Protein AF-A0A3M8AA76-F1 (afdb_monomer)

Organism: NCBI:txid2583849

Foldseek 3Di:
DDKDKDKFKDLVDPVVSVVVVCVVPPDPDPWDKDKAFPDKDKDADDPVRTIMIMTIIMIDTPPYD

Structure (mmCIF, N/CA/C/O backbone):
data_AF-A0A3M8AA76-F1
#
_entry.id   AF-A0A3M8AA76-F1
#
loop_
_atom_site.group_PDB
_atom_site.id
_atom_site.type_symbol
_atom_site.label_atom_id
_atom_site.label_alt_id
_atom_site.label_comp_id
_atom_site.label_asym_id
_atom_site.label_entity_id
_atom_site.label_seq_id
_atom_site.pdbx_PDB_ins_code
_atom_site.Cartn_x
_atom_site.Cartn_y
_atom_site.Cartn_z
_atom_site.occupancy
_atom_site.B_iso_or_equiv
_atom_site.auth_seq_id
_atom_site.auth_comp_id
_atom_site.auth_asym_id
_atom_site.auth_atom_id
_atom_site.pdbx_PDB_model_num
ATOM 1 N N . MET A 1 1 ? -17.751 1.533 10.295 1.00 74.81 1 MET A N 1
ATOM 2 C CA . MET A 1 1 ? -16.442 1.033 9.839 1.00 74.81 1 MET A CA 1
ATOM 3 C C . MET A 1 1 ? -16.057 1.931 8.688 1.00 74.81 1 MET A C 1
ATOM 5 O O . MET A 1 1 ? -16.846 2.010 7.753 1.00 74.81 1 MET A O 1
ATOM 9 N N . GLY A 1 2 ? -14.997 2.718 8.845 1.00 89.75 2 GLY A N 1
ATOM 10 C CA . GLY A 1 2 ? -14.581 3.686 7.833 1.00 89.75 2 GLY A CA 1
ATOM 11 C C . GLY A 1 2 ? -13.633 3.056 6.821 1.00 89.75 2 GLY A C 1
ATOM 12 O O . GLY A 1 2 ? -13.030 2.012 7.092 1.00 89.75 2 GLY A O 1
ATOM 13 N N . THR A 1 3 ? -13.532 3.687 5.656 1.00 94.00 3 THR A N 1
ATOM 14 C CA . THR A 1 3 ? -12.682 3.264 4.539 1.00 94.00 3 THR A CA 1
ATOM 15 C C . THR A 1 3 ? -12.035 4.488 3.911 1.00 94.00 3 THR A C 1
ATOM 17 O O . THR A 1 3 ? -12.732 5.463 3.635 1.00 94.00 3 THR A O 1
ATOM 20 N N . LYS A 1 4 ? -10.745 4.407 3.592 1.00 96.00 4 LYS A N 1
ATOM 21 C CA . LYS A 1 4 ? -10.047 5.423 2.795 1.00 96.00 4 LYS A CA 1
ATOM 22 C C . LYS A 1 4 ? -9.208 4.777 1.701 1.00 96.00 4 LYS A C 1
ATOM 24 O O . LYS A 1 4 ? -8.734 3.656 1.868 1.00 96.00 4 LYS A O 1
ATOM 29 N N . GLN A 1 5 ? -8.986 5.500 0.607 1.00 96.94 5 GLN A N 1
ATOM 30 C CA . GLN A 1 5 ? -8.103 5.067 -0.478 1.00 96.94 5 GLN A CA 1
ATOM 31 C C . GLN A 1 5 ? -6.776 5.816 -0.420 1.00 96.94 5 GLN A C 1
ATOM 33 O O . GLN A 1 5 ? -6.748 7.034 -0.241 1.00 96.94 5 GLN A O 1
ATOM 38 N N . VAL A 1 6 ? -5.683 5.076 -0.565 1.00 97.38 6 VAL A N 1
ATOM 39 C CA . VAL A 1 6 ? -4.312 5.587 -0.515 1.00 97.38 6 VAL A CA 1
ATOM 40 C C . VAL A 1 6 ? -3.493 4.956 -1.635 1.00 97.38 6 VAL A C 1
ATOM 42 O O . VAL A 1 6 ? -3.725 3.807 -2.007 1.00 97.38 6 VAL A O 1
ATOM 45 N N . THR A 1 7 ? -2.529 5.699 -2.173 1.00 98.06 7 THR A N 1
ATOM 46 C CA . THR A 1 7 ? -1.652 5.206 -3.239 1.00 98.06 7 THR A CA 1
ATOM 47 C C . THR A 1 7 ? -0.218 5.138 -2.734 1.00 98.06 7 THR A C 1
ATOM 49 O O . THR A 1 7 ? 0.394 6.166 -2.454 1.00 98.06 7 THR A O 1
ATOM 52 N N . GLY A 1 8 ? 0.335 3.929 -2.673 1.00 97.62 8 GLY A N 1
ATOM 53 C CA . GLY A 1 8 ? 1.757 3.694 -2.441 1.00 97.62 8 GLY A CA 1
ATOM 54 C C . GLY A 1 8 ? 2.556 3.777 -3.732 1.00 97.62 8 GLY A C 1
ATOM 55 O O . GLY A 1 8 ? 2.030 3.508 -4.815 1.00 97.62 8 GLY A O 1
ATOM 56 N N . SER A 1 9 ? 3.845 4.108 -3.637 1.00 96.69 9 SER A N 1
ATOM 57 C CA . SER A 1 9 ? 4.745 4.049 -4.790 1.00 96.69 9 SER A CA 1
ATOM 58 C C . SER A 1 9 ? 6.165 3.641 -4.418 1.00 96.69 9 SER A C 1
ATOM 60 O O . SER A 1 9 ? 6.631 3.931 -3.321 1.00 96.69 9 SER A O 1
ATOM 62 N N . SER A 1 10 ? 6.854 2.963 -5.335 1.00 95.56 10 SER A N 1
ATOM 63 C CA . SER A 1 10 ? 8.256 2.577 -5.166 1.00 95.56 10 SER A CA 1
ATOM 64 C C . SER A 1 10 ? 8.951 2.383 -6.515 1.00 95.56 10 SER A C 1
ATOM 66 O O . SER A 1 10 ? 8.322 2.043 -7.520 1.00 95.56 10 SER A O 1
ATOM 68 N N . PHE A 1 11 ? 10.267 2.596 -6.544 1.00 94.19 11 PHE A N 1
ATOM 69 C CA . PHE A 1 11 ? 11.118 2.231 -7.682 1.00 94.19 11 PHE A CA 1
ATOM 70 C C . PHE A 1 11 ? 11.527 0.753 -7.659 1.00 94.19 11 PHE A C 1
ATOM 72 O O . PHE A 1 11 ? 11.896 0.210 -8.703 1.00 94.19 11 PHE A O 1
ATOM 79 N N . ASP A 1 12 ? 11.453 0.115 -6.492 1.00 94.12 12 ASP A N 1
ATOM 80 C CA . ASP A 1 12 ? 12.011 -1.215 -6.254 1.00 94.12 12 ASP A CA 1
ATOM 81 C C . A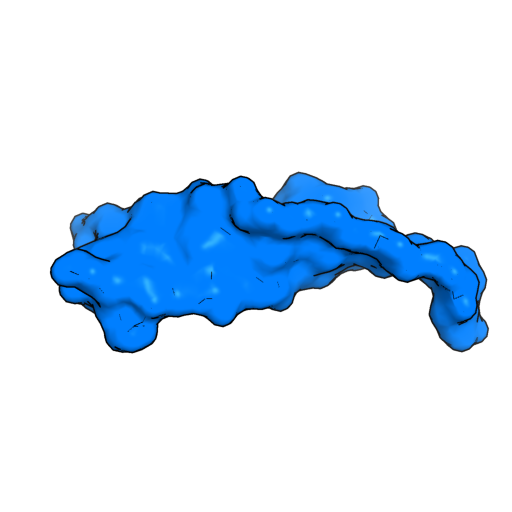SP A 1 12 ? 11.008 -2.325 -6.600 1.00 94.12 12 ASP A C 1
ATOM 83 O O . ASP A 1 12 ? 11.395 -3.361 -7.142 1.00 94.12 12 ASP A O 1
ATOM 87 N N . GLY A 1 13 ? 9.708 -2.068 -6.422 1.00 95.31 13 GLY A N 1
ATOM 88 C CA . GLY A 1 13 ? 8.664 -3.029 -6.764 1.00 95.31 13 GLY A CA 1
ATOM 89 C C . GLY A 1 13 ? 7.284 -2.684 -6.209 1.00 95.31 13 GLY A C 1
ATOM 90 O O . GLY A 1 13 ? 7.095 -1.710 -5.482 1.00 95.31 13 GLY A O 1
ATOM 91 N N . LEU A 1 14 ? 6.291 -3.503 -6.573 1.00 95.94 14 LEU A N 1
ATOM 92 C CA . LEU A 1 14 ? 4.925 -3.396 -6.044 1.00 95.94 14 LEU A CA 1
ATOM 93 C C . LEU A 1 14 ? 4.852 -3.770 -4.558 1.00 95.94 14 LEU A C 1
ATOM 95 O O . LEU A 1 14 ? 4.050 -3.195 -3.829 1.00 95.94 14 LEU A O 1
ATOM 99 N N . VAL A 1 15 ? 5.684 -4.717 -4.112 1.00 97.00 15 VAL A N 1
ATOM 100 C CA . VAL A 1 15 ? 5.711 -5.165 -2.713 1.00 97.00 15 VAL A CA 1
ATOM 101 C C . VAL A 1 15 ? 6.246 -4.053 -1.822 1.00 97.00 15 VAL A C 1
ATOM 103 O O . VAL A 1 15 ? 5.640 -3.749 -0.804 1.00 97.00 15 VAL A O 1
ATOM 106 N N . GLU A 1 16 ? 7.319 -3.388 -2.238 1.00 97.81 16 GLU A N 1
ATOM 107 C CA . GLU A 1 16 ? 7.902 -2.251 -1.532 1.00 97.81 16 GLU A CA 1
ATOM 108 C C . GLU A 1 16 ? 6.949 -1.051 -1.534 1.00 97.81 16 GLU A C 1
ATOM 110 O O . GLU A 1 16 ? 6.816 -0.371 -0.519 1.00 97.81 16 GLU A O 1
ATOM 115 N N . ALA A 1 17 ? 6.228 -0.819 -2.639 1.00 97.50 17 ALA A N 1
ATOM 116 C CA . ALA A 1 17 ? 5.182 0.201 -2.690 1.00 97.50 17 ALA A CA 1
ATOM 117 C C . ALA A 1 17 ? 4.050 -0.087 -1.686 1.00 97.50 17 ALA A C 1
ATOM 119 O O . ALA A 1 17 ? 3.554 0.838 -1.048 1.00 97.50 17 ALA A O 1
ATOM 120 N N . PHE A 1 18 ? 3.655 -1.355 -1.527 1.00 98.12 18 PHE A N 1
ATOM 121 C CA . PHE A 1 18 ? 2.627 -1.764 -0.568 1.00 98.12 18 PHE A CA 1
ATOM 122 C C . PHE A 1 18 ? 3.131 -1.740 0.878 1.00 98.12 18 PHE A C 1
ATOM 124 O O . PHE A 1 18 ? 2.418 -1.275 1.759 1.00 98.12 18 PHE A O 1
ATOM 131 N N . ALA A 1 19 ? 4.369 -2.171 1.130 1.00 98.06 19 ALA A N 1
ATOM 132 C CA . ALA A 1 19 ? 4.993 -2.079 2.448 1.00 98.06 19 ALA A CA 1
ATOM 133 C C . ALA A 1 19 ? 5.033 -0.625 2.942 1.00 98.06 19 ALA A C 1
ATOM 135 O O . ALA A 1 19 ? 4.650 -0.360 4.077 1.00 98.06 19 ALA A O 1
ATOM 136 N N . GLY A 1 20 ? 5.355 0.327 2.057 1.00 97.62 20 GLY A N 1
ATOM 137 C CA . GLY A 1 20 ? 5.277 1.754 2.376 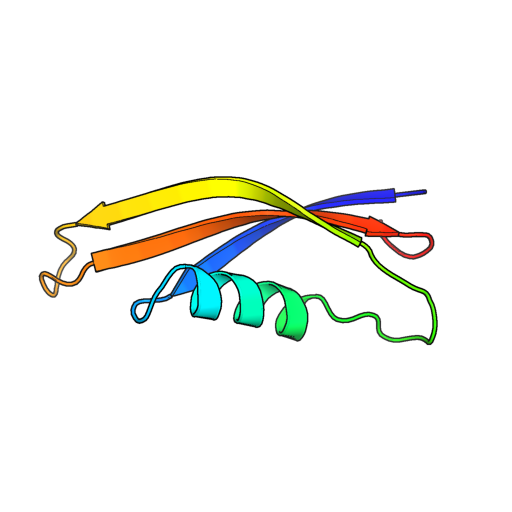1.00 97.62 20 GLY A CA 1
ATOM 138 C C . GLY A 1 20 ? 3.879 2.207 2.817 1.00 97.62 20 GLY A C 1
ATOM 139 O O . GLY A 1 20 ? 3.763 2.977 3.764 1.00 97.62 20 GLY A O 1
ATOM 140 N N . VAL A 1 21 ? 2.812 1.681 2.200 1.00 97.56 21 VAL A N 1
ATOM 141 C CA . VAL A 1 21 ? 1.421 1.950 2.619 1.00 97.56 21 VAL A CA 1
ATOM 142 C C . VAL A 1 21 ? 1.143 1.400 4.016 1.00 97.56 21 VAL A C 1
ATOM 144 O O . VAL A 1 21 ? 0.500 2.079 4.817 1.00 97.56 21 VAL A O 1
ATOM 147 N N . LEU A 1 22 ? 1.604 0.181 4.312 1.00 96.88 22 LEU A N 1
ATOM 148 C CA . LEU A 1 22 ? 1.431 -0.432 5.631 1.00 96.88 22 LEU A CA 1
ATOM 149 C C . LEU A 1 22 ? 2.131 0.388 6.717 1.00 96.88 22 LEU A C 1
ATOM 151 O O . LEU A 1 22 ? 1.535 0.629 7.763 1.00 96.88 22 LEU A O 1
ATOM 155 N N . ASP A 1 23 ? 3.353 0.847 6.448 1.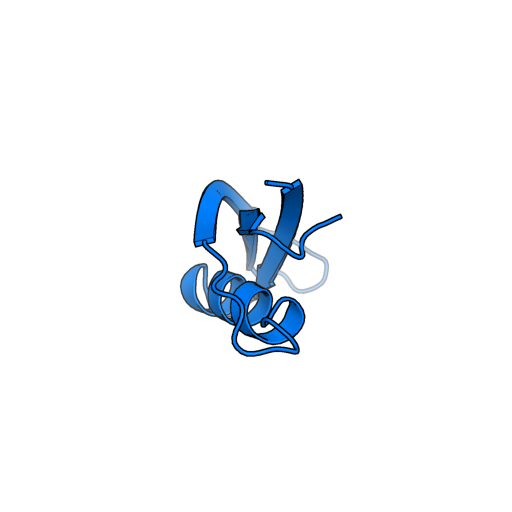00 95.88 23 ASP A N 1
ATOM 156 C CA . ASP A 1 23 ? 4.151 1.623 7.396 1.00 95.88 23 ASP A CA 1
ATOM 157 C C . ASP A 1 23 ? 3.579 3.037 7.599 1.00 95.88 23 ASP A C 1
ATOM 159 O O . ASP A 1 23 ? 3.382 3.475 8.734 1.00 95.88 23 ASP A O 1
ATOM 163 N N . GLU A 1 24 ? 3.251 3.750 6.515 1.00 95.50 24 GLU A N 1
ATOM 164 C CA . GLU A 1 24 ? 2.716 5.121 6.565 1.00 95.50 24 GLU A CA 1
ATOM 165 C C . GLU A 1 24 ? 1.301 5.180 7.160 1.00 95.50 24 GLU A C 1
ATOM 167 O O . GLU A 1 24 ? 0.911 6.158 7.805 1.00 95.50 24 GLU A O 1
ATOM 172 N N . HIS A 1 25 ? 0.511 4.125 6.962 1.00 93.88 25 HIS A N 1
ATOM 173 C CA . HIS A 1 25 ? -0.861 4.036 7.451 1.00 93.88 25 HIS A CA 1
ATOM 174 C C . HIS A 1 25 ? -1.053 2.943 8.496 1.00 93.88 25 HIS A C 1
ATOM 176 O O . HIS A 1 25 ? -2.166 2.420 8.643 1.00 93.88 25 HIS A O 1
ATOM 182 N N . ALA A 1 26 ? -0.008 2.636 9.262 1.00 92.94 26 ALA A N 1
ATOM 183 C CA . ALA A 1 26 ? -0.096 1.744 10.405 1.00 92.94 26 ALA A CA 1
ATOM 184 C C . ALA A 1 26 ? -1.144 2.255 11.420 1.00 92.94 26 ALA A C 1
ATOM 186 O O . ALA A 1 26 ? -1.350 3.470 11.565 1.00 92.94 26 ALA A O 1
ATOM 187 N N . PRO A 1 27 ? -1.859 1.358 12.117 1.00 90.06 27 PRO A N 1
ATOM 188 C CA . PRO A 1 27 ? -2.724 1.757 13.217 1.00 90.06 27 PRO A CA 1
ATOM 189 C C . PRO A 1 27 ? -1.894 2.358 14.358 1.00 90.06 27 PRO A C 1
ATOM 191 O O . PRO A 1 27 ? -0.842 1.844 14.728 1.00 90.06 27 PRO A O 1
ATOM 194 N N . THR A 1 28 ? -2.375 3.460 14.934 1.00 84.56 28 THR A N 1
ATOM 195 C CA . THR A 1 28 ? -1.732 4.129 16.084 1.00 84.56 28 THR A CA 1
ATOM 196 C C . THR A 1 28 ? -2.146 3.521 17.426 1.00 84.56 28 THR A C 1
ATOM 198 O O . THR A 1 28 ? -1.598 3.866 18.471 1.00 84.56 28 THR A O 1
ATOM 201 N N . THR A 1 29 ? -3.125 2.617 17.402 1.00 85.56 29 THR A N 1
ATOM 202 C CA . THR A 1 29 ? -3.672 1.902 18.557 1.00 85.56 29 THR A CA 1
ATOM 203 C C . THR A 1 29 ? -3.698 0.400 18.264 1.00 85.56 29 THR A C 1
ATOM 205 O O . THR A 1 29 ? -3.405 -0.024 17.151 1.00 85.56 29 THR A O 1
ATOM 208 N N . ASN A 1 30 ? -4.125 -0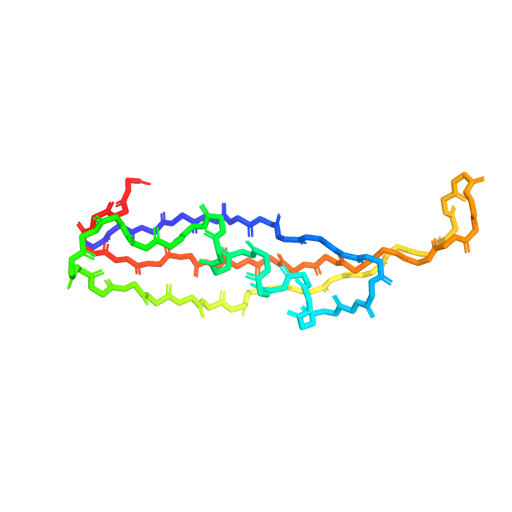.424 19.224 1.00 87.38 30 ASN A N 1
ATOM 209 C CA . ASN A 1 30 ? -4.345 -1.864 19.003 1.00 87.38 30 ASN A CA 1
ATOM 210 C C . ASN A 1 30 ? -5.592 -2.176 18.147 1.00 87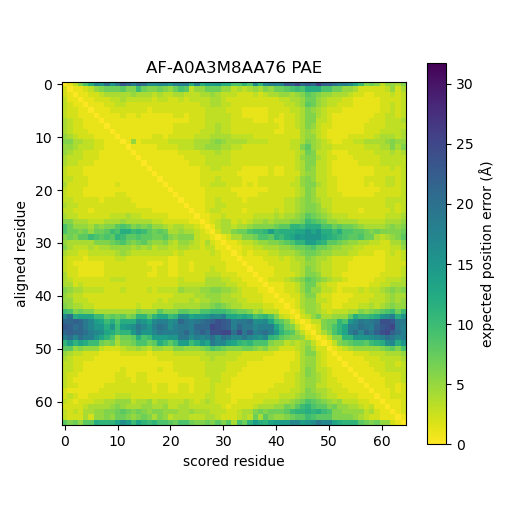.38 30 ASN A C 1
ATOM 212 O O . ASN A 1 30 ? -6.096 -3.299 18.168 1.00 87.38 30 ASN A O 1
ATOM 216 N N . THR A 1 31 ? -6.125 -1.188 17.431 1.00 89.50 31 THR A N 1
ATOM 217 C CA . THR A 1 31 ? -7.294 -1.360 16.574 1.00 89.50 31 THR A CA 1
ATOM 218 C C . THR A 1 31 ? -6.853 -1.981 15.245 1.00 89.50 31 THR A C 1
ATOM 220 O O . THR A 1 31 ? -5.973 -1.425 14.586 1.00 89.50 31 THR A O 1
ATOM 223 N N . PRO A 1 32 ? -7.424 -3.128 14.834 1.00 90.81 32 PRO A N 1
ATOM 224 C CA . PRO A 1 32 ? -7.042 -3.776 13.586 1.00 90.81 32 PRO A CA 1
ATOM 225 C C . PRO A 1 32 ? -7.466 -2.942 12.370 1.00 90.81 32 PRO A C 1
ATOM 227 O O . PRO A 1 32 ? -8.522 -2.303 12.379 1.00 90.81 32 PRO A O 1
ATOM 230 N N . ARG A 1 33 ? -6.649 -3.003 11.315 1.00 93.94 33 ARG A N 1
ATOM 231 C CA . ARG A 1 33 ? -6.929 -2.437 9.993 1.00 93.94 33 ARG A CA 1
ATOM 232 C C . ARG A 1 33 ? -6.735 -3.507 8.929 1.00 93.94 33 ARG A C 1
ATOM 234 O O . ARG A 1 33 ? -5.789 -4.288 9.010 1.00 93.94 33 ARG A O 1
ATOM 241 N N . ASP A 1 34 ? -7.604 -3.484 7.932 1.00 96.62 34 ASP A N 1
ATOM 242 C CA . ASP A 1 34 ? -7.483 -4.289 6.724 1.00 96.62 34 ASP A CA 1
ATOM 243 C C . ASP A 1 34 ? -6.971 -3.411 5.579 1.00 96.62 34 ASP A C 1
ATOM 245 O O . ASP A 1 34 ? -7.334 -2.238 5.465 1.00 96.62 34 ASP A O 1
ATOM 249 N N . TYR A 1 35 ? -6.127 -3.992 4.729 1.00 97.62 35 TYR A N 1
ATOM 250 C CA . TYR A 1 35 ? -5.496 -3.320 3.597 1.00 97.62 35 TYR A CA 1
ATOM 251 C C . TYR A 1 35 ? -5.761 -4.146 2.340 1.00 97.62 35 TYR A C 1
ATOM 253 O O . TYR A 1 35 ? -5.206 -5.233 2.176 1.00 97.62 35 TYR A O 1
ATOM 261 N N . THR A 1 36 ? -6.611 -3.638 1.453 1.00 98.00 36 THR A N 1
ATOM 262 C CA . THR A 1 36 ? -7.015 -4.330 0.225 1.00 98.00 36 THR A CA 1
ATOM 263 C C . THR A 1 36 ? -6.441 -3.615 -0.983 1.00 98.00 36 THR A C 1
ATOM 265 O O . THR A 1 36 ? -6.736 -2.448 -1.222 1.00 98.00 36 THR A O 1
ATOM 268 N N . VAL A 1 37 ? -5.637 -4.316 -1.781 1.00 97.81 37 VAL A N 1
ATOM 269 C CA . VAL A 1 37 ? -5.182 -3.782 -3.069 1.00 97.81 37 VAL A CA 1
ATOM 270 C C . VAL A 1 37 ? -6.367 -3.740 -4.031 1.00 97.81 37 VAL A C 1
ATOM 272 O O . VAL A 1 37 ? -6.941 -4.778 -4.354 1.00 97.81 37 VAL A O 1
ATOM 275 N N . VAL A 1 38 ? -6.707 -2.543 -4.508 1.00 97.62 38 VAL A N 1
ATOM 276 C CA . VAL A 1 38 ? -7.792 -2.323 -5.480 1.00 97.62 38 VAL A CA 1
ATOM 277 C C . VAL A 1 38 ? -7.264 -2.076 -6.891 1.00 97.62 38 VAL A C 1
ATOM 279 O O . VAL A 1 38 ? -7.977 -2.297 -7.869 1.00 97.62 38 VAL A O 1
ATOM 282 N N . GLY A 1 39 ? -6.001 -1.662 -7.016 1.00 97.69 39 GLY A N 1
ATOM 283 C CA . GLY A 1 39 ? -5.377 -1.372 -8.298 1.00 97.69 39 GLY A CA 1
ATOM 284 C C . GLY A 1 39 ? -3.856 -1.386 -8.230 1.00 97.69 39 GLY A C 1
ATOM 285 O O . GLY A 1 39 ? -3.246 -1.161 -7.188 1.00 97.69 39 GLY A O 1
ATOM 286 N N . TRP A 1 40 ? -3.234 -1.660 -9.370 1.00 96.69 40 TRP A N 1
ATOM 287 C CA . TRP A 1 40 ? -1.791 -1.566 -9.545 1.00 96.69 40 TRP A CA 1
ATOM 288 C C . TRP A 1 40 ? -1.493 -0.992 -10.923 1.00 96.69 40 TRP A C 1
ATOM 290 O O . TRP A 1 40 ? -2.158 -1.308 -11.912 1.00 96.69 40 TRP A O 1
ATOM 300 N N . ARG A 1 41 ? -0.482 -0.129 -10.989 1.00 95.94 41 ARG A N 1
ATOM 301 C CA . ARG A 1 41 ? -0.007 0.460 -12.243 1.00 95.94 41 ARG A CA 1
ATOM 302 C C . ARG A 1 41 ? 1.492 0.699 -12.177 1.00 95.94 41 ARG A C 1
ATOM 304 O O . ARG A 1 41 ? 2.066 0.848 -11.104 1.00 95.94 41 ARG A O 1
ATOM 311 N N . ALA A 1 42 ? 2.132 0.770 -13.335 1.00 94.50 42 ALA A N 1
ATOM 312 C CA . ALA A 1 42 ? 3.534 1.144 -13.436 1.00 94.50 42 ALA A CA 1
ATOM 313 C C . ALA A 1 42 ? 3.712 2.215 -14.511 1.00 94.50 42 ALA A C 1
ATOM 315 O O . ALA A 1 42 ? 3.051 2.182 -15.548 1.00 94.50 42 ALA A O 1
ATOM 316 N N . GLN A 1 43 ? 4.620 3.153 -14.266 1.00 93.19 43 GLN A N 1
ATOM 317 C CA . GLN A 1 43 ? 5.053 4.133 -15.253 1.00 93.19 43 GLN A CA 1
ATOM 318 C C . GLN A 1 43 ? 6.492 3.823 -15.656 1.00 93.19 43 GLN A C 1
ATOM 320 O O . GLN A 1 43 ? 7.383 3.774 -14.809 1.00 93.19 43 GLN A O 1
ATOM 325 N N . ALA A 1 44 ? 6.722 3.640 -16.954 1.00 89.88 44 ALA A N 1
ATOM 326 C CA . ALA A 1 44 ? 8.056 3.575 -17.538 1.00 89.88 44 ALA A CA 1
ATOM 327 C C . ALA A 1 44 ? 8.374 4.911 -18.229 1.00 89.88 44 ALA A C 1
ATOM 329 O O . ALA A 1 44 ? 7.524 5.450 -18.934 1.00 89.88 44 ALA A O 1
ATOM 330 N N . GLY A 1 45 ? 9.593 5.433 -18.048 1.00 77.12 45 GLY A N 1
ATOM 331 C CA . GLY A 1 45 ? 10.084 6.579 -18.828 1.00 77.12 45 GLY A CA 1
ATOM 332 C C . GLY A 1 45 ? 9.902 7.969 -18.199 1.00 77.12 45 GLY A C 1
ATOM 333 O O . GLY A 1 45 ? 9.452 8.889 -18.872 1.00 77.12 45 GLY A O 1
ATOM 334 N N . GLY A 1 46 ? 10.283 8.148 -16.929 1.00 67.00 46 GLY A N 1
ATOM 335 C CA . GLY A 1 46 ? 10.431 9.478 -16.307 1.00 67.00 46 GLY A CA 1
ATOM 336 C C . GLY A 1 46 ? 11.772 10.177 -16.626 1.00 67.00 46 GLY A C 1
ATOM 337 O O . GLY A 1 46 ? 12.570 9.635 -17.393 1.00 67.00 46 GLY A O 1
ATOM 338 N N . PRO A 1 47 ? 12.092 11.323 -15.982 1.00 61.12 47 PRO A N 1
ATOM 339 C CA . PRO A 1 47 ? 13.318 12.108 -16.229 1.00 61.12 47 PRO A CA 1
ATOM 340 C C . PRO A 1 47 ? 14.632 11.320 -16.108 1.00 61.12 47 PRO A C 1
ATOM 342 O O . PRO A 1 47 ? 15.656 11.732 -16.639 1.00 61.12 47 PRO A O 1
ATOM 345 N N . VAL A 1 48 ? 14.603 10.184 -15.404 1.00 68.50 48 VAL A N 1
ATOM 346 C CA . VAL A 1 48 ? 15.767 9.334 -15.105 1.00 68.50 48 VAL A CA 1
ATOM 347 C C . VAL A 1 48 ? 15.677 7.959 -15.793 1.00 68.50 48 VAL A C 1
ATOM 349 O O . VAL A 1 48 ? 16.431 7.052 -15.458 1.00 68.50 48 VAL A O 1
ATOM 352 N N . GLY A 1 49 ? 14.712 7.746 -16.700 1.00 75.56 49 GLY A N 1
ATOM 353 C CA . GLY A 1 49 ? 14.510 6.463 -17.396 1.00 75.56 49 GLY A CA 1
ATOM 354 C C . GLY A 1 49 ? 14.108 5.286 -16.493 1.00 75.56 49 GLY A C 1
ATOM 355 O O . GLY A 1 49 ? 14.038 4.148 -16.952 1.00 75.56 49 GLY A O 1
ATOM 356 N N . LYS A 1 50 ? 13.839 5.535 -15.206 1.00 81.00 50 LYS A N 1
ATOM 357 C CA . LYS A 1 50 ? 13.442 4.507 -14.240 1.00 81.00 50 LYS A CA 1
ATOM 358 C C . LYS A 1 50 ? 11.947 4.204 -14.326 1.00 81.00 50 LYS A C 1
ATOM 360 O O . LYS A 1 50 ? 11.149 5.034 -14.766 1.00 81.00 50 LYS A O 1
ATOM 365 N N . ARG A 1 51 ? 11.598 2.992 -13.896 1.00 89.69 51 ARG A N 1
ATOM 366 C CA . ARG A 1 51 ? 10.220 2.526 -13.707 1.00 89.69 51 ARG A CA 1
ATOM 367 C C . ARG A 1 51 ? 9.771 2.869 -12.290 1.00 89.69 51 ARG A C 1
ATOM 369 O O . ARG A 1 51 ? 10.559 2.706 -11.364 1.00 89.69 51 ARG A O 1
AT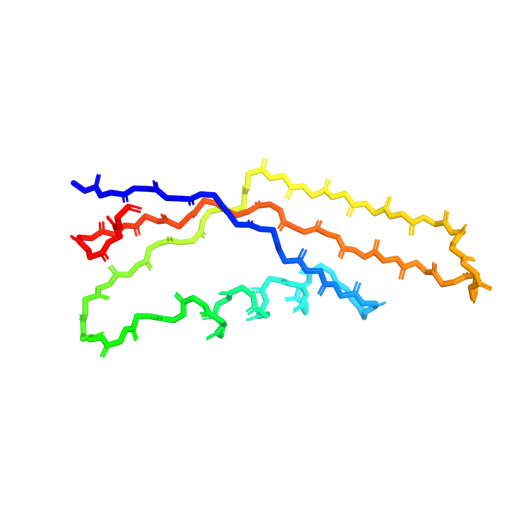OM 376 N N . ILE A 1 52 ? 8.536 3.334 -12.147 1.00 94.31 52 ILE A N 1
ATOM 377 C CA . ILE A 1 52 ? 7.884 3.571 -10.855 1.00 94.31 52 ILE A CA 1
ATOM 378 C C . ILE A 1 52 ? 6.659 2.670 -10.791 1.00 94.31 52 ILE A C 1
ATOM 380 O O . ILE A 1 52 ? 5.856 2.657 -11.727 1.00 94.31 52 ILE A O 1
ATOM 384 N N . TYR A 1 53 ? 6.531 1.922 -9.705 1.00 95.69 53 TYR A N 1
ATOM 385 C CA . TYR A 1 53 ? 5.377 1.092 -9.395 1.00 95.69 53 TYR A CA 1
ATOM 386 C C . TYR A 1 53 ? 4.460 1.850 -8.444 1.00 95.69 53 TYR A C 1
ATOM 388 O O . TYR A 1 53 ? 4.939 2.500 -7.519 1.00 95.69 53 TYR A O 1
ATOM 396 N N . TYR A 1 54 ? 3.156 1.752 -8.673 1.00 97.06 54 TYR A N 1
ATOM 397 C CA . TYR A 1 54 ? 2.119 2.341 -7.839 1.00 97.06 54 TYR A CA 1
ATOM 398 C C . TYR A 1 54 ? 1.113 1.261 -7.448 1.00 97.06 54 TYR A C 1
ATOM 400 O O . TYR A 1 54 ? 0.738 0.432 -8.286 1.00 97.06 54 TYR A O 1
ATOM 408 N N . VAL A 1 55 ? 0.658 1.297 -6.199 1.00 98.25 55 VAL A N 1
ATOM 409 C CA . VAL A 1 55 ? -0.387 0.414 -5.677 1.00 98.25 55 VAL A CA 1
ATOM 410 C C . VAL A 1 55 ? -1.478 1.257 -5.036 1.00 98.25 55 VAL A C 1
ATOM 412 O O . VAL A 1 55 ? -1.198 2.061 -4.152 1.00 98.25 55 VAL A O 1
ATOM 415 N N . ASP A 1 56 ? -2.708 1.090 -5.500 1.00 98.06 56 ASP A N 1
ATOM 416 C CA . ASP A 1 56 ? -3.883 1.728 -4.920 1.00 98.06 56 ASP A CA 1
ATOM 417 C C . ASP A 1 56 ? -4.483 0.757 -3.901 1.00 98.06 56 ASP A C 1
ATOM 419 O O . ASP A 1 56 ? -4.787 -0.399 -4.222 1.00 98.06 56 ASP A O 1
ATOM 423 N N . VAL A 1 57 ? -4.608 1.213 -2.659 1.00 98.31 57 VAL A N 1
ATOM 424 C CA . VAL A 1 57 ? -4.995 0.403 -1.505 1.00 98.31 57 VAL A CA 1
ATOM 425 C C . VAL A 1 57 ? -6.190 1.045 -0.822 1.00 98.31 57 VAL A C 1
ATOM 427 O O . VAL A 1 57 ? -6.175 2.230 -0.492 1.00 98.31 57 VAL A O 1
ATOM 430 N N . GLU A 1 58 ? -7.219 0.249 -0.578 1.00 98.25 58 GLU A N 1
ATOM 431 C CA . GLU A 1 58 ? -8.285 0.590 0.350 1.00 98.25 58 GLU A CA 1
ATOM 432 C C . GLU A 1 58 ? -7.880 0.148 1.757 1.00 98.25 58 GLU A C 1
ATOM 434 O O . GLU A 1 58 ? -7.568 -1.021 1.988 1.00 98.25 58 GLU A O 1
ATOM 439 N N . VAL A 1 59 ? -7.865 1.094 2.692 1.00 96.94 59 VAL 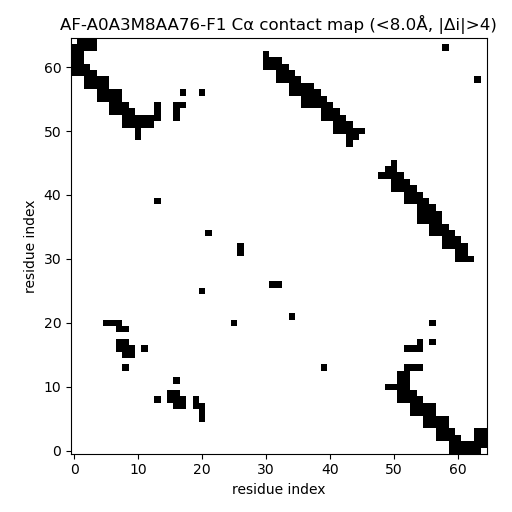A N 1
ATOM 440 C CA . VAL A 1 59 ? -7.625 0.844 4.113 1.00 96.94 59 VAL A CA 1
ATOM 441 C C . VAL A 1 59 ? -8.957 0.940 4.831 1.00 96.94 59 VAL A C 1
ATOM 443 O O . VAL A 1 59 ? -9.597 1.993 4.794 1.00 96.94 59 VAL A O 1
ATOM 446 N N . SER A 1 60 ? -9.365 -0.131 5.504 1.00 96.31 60 SER A N 1
ATOM 447 C CA . SER A 1 60 ? -10.611 -0.175 6.268 1.00 96.31 60 SER A CA 1
ATOM 448 C C . SER A 1 60 ? -10.360 -0.518 7.727 1.00 96.31 60 SER A C 1
ATOM 450 O O . SER A 1 60 ? -9.511 -1.345 8.053 1.00 96.31 60 SER A O 1
ATOM 452 N N . GLY A 1 61 ? -11.119 0.108 8.623 1.00 93.38 61 GLY A N 1
ATOM 453 C CA . GLY A 1 61 ? -10.990 -0.148 10.050 1.00 93.38 61 GLY A CA 1
ATOM 454 C C . GLY A 1 61 ? -11.994 0.627 10.907 1.00 93.38 61 GLY A C 1
ATOM 455 O O . GLY A 1 61 ? -12.740 1.477 10.409 1.00 93.38 61 GLY A O 1
ATOM 456 N N . PRO A 1 62 ? -12.060 0.324 12.212 1.00 90.75 62 PRO A N 1
ATOM 457 C CA . PRO A 1 62 ? -12.881 1.060 13.172 1.00 90.75 62 PRO A CA 1
ATOM 458 C C . PRO A 1 62 ? -12.436 2.514 13.393 1.00 90.75 62 PRO A C 1
ATOM 460 O O . PRO A 1 62 ? -13.272 3.338 13.746 1.00 90.75 62 PRO A O 1
ATOM 463 N N . ASP A 1 63 ? -11.151 2.814 13.195 1.00 87.31 63 ASP A N 1
ATOM 464 C CA . ASP A 1 63 ? -10.504 4.105 13.475 1.00 87.31 63 ASP A CA 1
ATOM 465 C C . ASP A 1 63 ? -10.098 4.877 12.205 1.00 87.31 63 ASP A C 1
ATOM 467 O O . ASP A 1 63 ? -9.304 5.814 12.264 1.00 87.31 63 ASP A O 1
ATOM 471 N N . VAL A 1 64 ? -10.606 4.455 11.048 1.00 85.75 64 VAL A N 1
ATOM 472 C CA . VAL A 1 64 ? -10.383 5.122 9.763 1.00 85.75 64 VAL A CA 1
A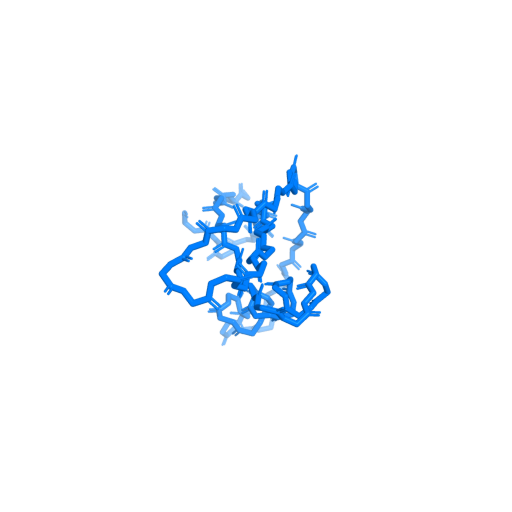TOM 473 C C . VAL A 1 64 ? -11.482 6.168 9.556 1.00 85.75 64 VAL A C 1
ATOM 475 O O . VAL A 1 64 ? -12.662 5.826 9.644 1.00 85.75 64 VAL A O 1
ATOM 478 N N . GLU A 1 65 ? -11.087 7.417 9.295 1.00 80.94 65 GLU A N 1
ATOM 479 C CA . GLU A 1 65 ? -11.972 8.539 8.927 1.00 80.94 65 GLU A CA 1
ATOM 480 C C . GLU A 1 65 ? -12.213 8.621 7.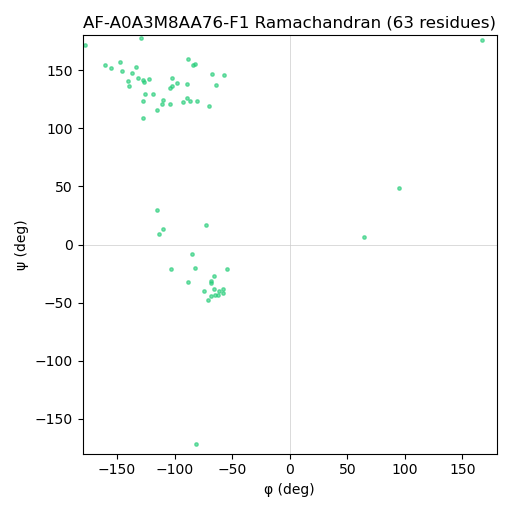416 1.00 80.94 65 GLU A C 1
ATOM 482 O O . GLU A 1 65 ? -11.245 8.390 6.649 1.00 80.94 65 GLU A O 1
#

Solvent-accessible surface area (backbone atoms only — not comparable to full-atom values): 3754 Å² total; per-residue (Å²): 120,27,63,41,78,48,75,22,59,26,73,87,31,62,66,57,2,45,50,50,42,52,66,78,63,50,67,94,57,96,60,70,71,50,79,42,80,77,45,74,51,72,49,76,64,54,102,80,64,50,51,39,25,35,31,34,30,38,40,35,22,81,88,38,111

Secondary structure (DSSP, 8-state):
-EEEEEEEEESS-HHHHHHHHHHHT--SSS---EEEEEEEEEEE--TTS-EEEEEEEEEEETT--

Mean predicted aligned error: 4.16 Å

pLDDT: mean 92.06, std 8.17, range [61.12, 98.31]

Radius of gyration: 13.27 Å; Cα contacts (8 Å, |Δi|>4): 133; chains: 1; bounding box: 32×17×38 Å

Sequence (65 aa):
MGTKQVTGSSFDGLVEAFAGVLDEHAPTTNTPRDYTVVGWRAQAGGPVGKRIYYVDVEVSGPDVE

Nearest PDB structures (foldseek):
  3onr-assembly1_B  TM=8.009E-01  e=4.488E-03  Mycobacterium tuberculosis
  2cz8-assembly1_D  TM=7.910E-01  e=9.418E-03  Thermus thermophilus HB8
  6ri3-assembly1_A  TM=8.002E-01  e=1.411E-02  Streptomyces davaonensis
  2vx9-assembly1_A  TM=7.986E-01  e=1.233E-02  Halobacterium salinarum R1
  6r1e-assembly1_A  TM=8.081E-01  e=2.961E-02  Streptomyces coelicolor A3(2)